Protein AF-A0A7K8MU14-F1 (afdb_monomer)

Secondary structure (DSSP, 8-state):
-EEEEEP-TTHHHHHHHHHHHHHHH-TT--GGGEEEEES---SS-TTSTT-HHHHHHHHTT---------------PPPPP-

Solvent-accessible surface area (backbone atoms only — not comparable to full-atom values): 5441 Å² total; per-residue (Å²): 130,52,78,47,73,43,61,52,75,82,50,35,63,56,48,48,59,46,49,63,53,53,55,73,73,36,90,86,68,59,73,92,61,44,49,76,47,62,73,63,74,56,99,60,58,58,85,40,89,74,14,42,68,29,57,40,33,62,69,62,66,55,72,87,77,82,78,76,78,81,79,89,75,85,78,80,80,76,85,81,90,130

Mean predicted aligned error: 11.37 Å

Sequence (82 aa):
RFTLGLSGGSMVELLARELPAALKAAPGAEPSRWLVAFCDERLVPAEHPESTYGAYRVRNGAAPGHRERGSRRGVTSGRVPQ

pLDDT: mean 80.91, std 21.44, range [36.78, 97.62]

Nearest PDB structures (foldseek):
  3oc6-assembly1_A  TM=7.517E-01  e=3.646E-01  Mycolicibacterium smegmatis MC2 155
  1y89-assembly1_B  TM=6.074E-01  e=2.446E-01  Vibrio cholerae O1 biovar El Tor str. N16961
  3m21-assembly1_F  TM=3.323E-01  e=2.059E+00  Helicobacter pylori 26695

Structure (mmCIF, N/CA/C/O backbone):
data_AF-A0A7K8MU14-F1
#
_entry.id   AF-A0A7K8MU14-F1
#
loop_
_atom_site.group_PDB
_atom_site.id
_atom_site.type_symbol
_atom_site.label_atom_id
_atom_site.label_alt_id
_atom_site.label_comp_id
_atom_site.label_asym_id
_atom_site.label_entity_id
_atom_site.label_seq_id
_atom_site.pdbx_PDB_ins_code
_atom_site.Cartn_x
_atom_site.Cartn_y
_atom_site.Cartn_z
_atom_site.occupancy
_atom_site.B_iso_or_equiv
_atom_site.auth_seq_id
_atom_site.auth_comp_id
_atom_site.auth_asym_id
_atom_site.auth_atom_id
_atom_site.pdbx_PDB_model_num
ATOM 1 N N . ARG A 1 1 ? -15.668 6.328 7.776 1.00 85.25 1 ARG A N 1
ATOM 2 C CA . ARG A 1 1 ? -14.887 5.634 6.720 1.00 85.25 1 ARG A CA 1
ATOM 3 C C . ARG A 1 1 ? -13.491 6.233 6.729 1.00 85.25 1 ARG A C 1
ATOM 5 O O . ARG A 1 1 ? -13.408 7.450 6.676 1.00 85.25 1 ARG A O 1
ATOM 12 N N . PHE A 1 2 ? -12.449 5.415 6.858 1.00 94.56 2 PHE A N 1
ATOM 13 C CA . PHE A 1 2 ? -11.051 5.861 6.849 1.00 94.56 2 PHE A CA 1
ATOM 14 C C . PHE A 1 2 ? -10.417 5.522 5.494 1.00 94.56 2 PHE A C 1
ATOM 16 O O . PHE A 1 2 ? -10.715 4.459 4.942 1.00 94.56 2 PHE A O 1
ATOM 23 N N . THR A 1 3 ? -9.589 6.417 4.955 1.00 96.56 3 THR A N 1
ATOM 24 C CA . THR A 1 3 ? -8.928 6.245 3.653 1.00 96.56 3 THR A CA 1
ATOM 25 C C . THR A 1 3 ? -7.426 6.425 3.821 1.00 96.56 3 THR A C 1
ATOM 27 O O . THR A 1 3 ? -6.997 7.407 4.421 1.00 96.56 3 THR A O 1
ATOM 30 N N . LEU A 1 4 ? -6.643 5.497 3.276 1.00 95.44 4 LEU A N 1
ATOM 31 C CA . LEU A 1 4 ? -5.185 5.492 3.341 1.00 95.44 4 LEU A CA 1
ATOM 32 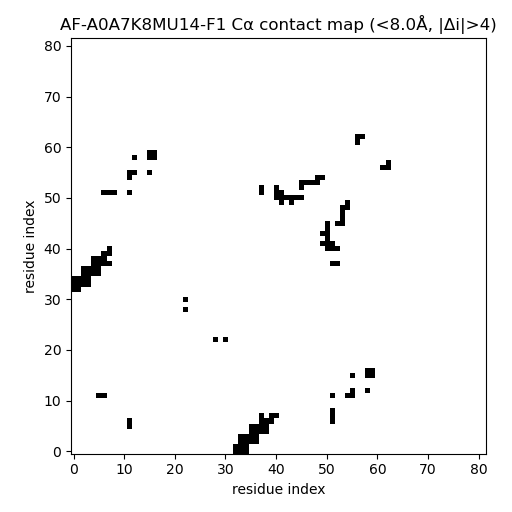C C . LEU A 1 4 ? -4.597 5.438 1.928 1.00 95.44 4 LEU A C 1
ATOM 34 O O . LEU A 1 4 ? -4.882 4.511 1.169 1.00 95.44 4 LEU A O 1
ATOM 38 N N . GLY A 1 5 ? -3.762 6.424 1.602 1.00 96.81 5 GLY A N 1
ATOM 39 C CA . GLY A 1 5 ? -2.898 6.404 0.425 1.00 96.81 5 GLY A CA 1
ATOM 40 C C . GLY A 1 5 ? -1.555 5.756 0.758 1.00 96.81 5 GLY A C 1
ATOM 41 O O . GLY A 1 5 ? -0.919 6.136 1.740 1.00 96.81 5 GLY A O 1
ATOM 42 N N . LEU A 1 6 ? -1.132 4.781 -0.041 1.00 96.62 6 LEU A N 1
ATOM 43 C CA . LEU A 1 6 ? 0.181 4.148 0.048 1.00 96.62 6 LEU A CA 1
ATOM 44 C C . LEU A 1 6 ? 1.100 4.715 -1.035 1.00 96.62 6 LEU A C 1
ATOM 46 O O . LEU A 1 6 ? 0.767 4.686 -2.219 1.00 96.62 6 LEU A O 1
ATOM 50 N N . SER A 1 7 ? 2.263 5.207 -0.626 1.00 95.38 7 SER A N 1
ATOM 51 C CA . SER A 1 7 ? 3.306 5.670 -1.544 1.00 95.38 7 SER A CA 1
ATOM 52 C C . SER A 1 7 ? 4.272 4.540 -1.904 1.00 95.38 7 SER A C 1
ATOM 54 O O . SER A 1 7 ? 4.472 3.610 -1.123 1.00 95.38 7 SER A O 1
ATOM 56 N N . GLY A 1 8 ? 4.905 4.644 -3.072 1.00 95.88 8 GLY A N 1
ATOM 57 C CA . GLY A 1 8 ? 5.981 3.745 -3.493 1.00 95.88 8 GLY A CA 1
ATOM 58 C C . GLY A 1 8 ? 7.357 4.081 -2.899 1.00 95.88 8 GLY A C 1
ATOM 59 O O . GLY A 1 8 ? 7.493 4.811 -1.913 1.00 95.88 8 GLY A O 1
ATOM 60 N N . GLY A 1 9 ? 8.405 3.538 -3.524 1.00 93.88 9 GLY A N 1
ATOM 61 C CA . GLY A 1 9 ? 9.803 3.834 -3.193 1.00 93.88 9 GLY A CA 1
ATOM 62 C C . GLY A 1 9 ? 10.226 3.383 -1.790 1.00 93.88 9 GLY A C 1
ATOM 63 O O . GLY A 1 9 ? 9.872 2.294 -1.337 1.00 93.88 9 GLY A O 1
ATOM 64 N N . SER A 1 10 ? 10.992 4.228 -1.090 1.00 93.50 10 SER A N 1
ATOM 65 C CA . SER A 1 10 ? 11.549 3.922 0.240 1.00 93.50 10 SER A CA 1
ATOM 66 C C . SER A 1 10 ? 10.486 3.681 1.317 1.00 93.50 10 SER A C 1
ATOM 68 O O . SER A 1 10 ? 10.757 3.012 2.313 1.00 93.50 10 SER A O 1
ATOM 70 N N . MET A 1 11 ? 9.261 4.176 1.115 1.00 95.44 11 MET A N 1
ATOM 71 C CA . MET A 1 11 ? 8.167 4.025 2.073 1.00 95.44 11 MET A CA 1
ATOM 72 C C . MET A 1 11 ? 7.584 2.605 2.097 1.00 95.44 11 MET A C 1
ATOM 74 O O . MET A 1 11 ? 7.006 2.190 3.104 1.00 95.44 11 MET A O 1
ATOM 78 N N . VAL A 1 12 ? 7.761 1.836 1.017 1.00 95.38 12 VAL A N 1
ATOM 79 C CA . VAL A 1 12 ? 7.209 0.479 0.895 1.00 95.38 12 VAL A CA 1
ATOM 80 C C . VAL A 1 12 ? 7.725 -0.425 2.009 1.00 95.38 12 VAL A C 1
ATOM 82 O O . VAL A 1 12 ? 6.943 -1.130 2.639 1.00 95.38 12 VAL A O 1
ATOM 85 N N . GLU A 1 13 ? 9.032 -0.400 2.273 1.00 92.62 13 GLU A N 1
ATOM 86 C CA . GLU A 1 13 ? 9.647 -1.264 3.282 1.00 92.62 13 GLU A CA 1
ATOM 87 C C . GLU A 1 13 ? 9.178 -0.919 4.696 1.00 92.62 13 GLU A C 1
ATOM 89 O O . GLU A 1 13 ? 8.789 -1.811 5.452 1.00 92.62 13 GLU A O 1
ATOM 94 N N . LEU A 1 14 ? 9.158 0.375 5.027 1.00 94.88 14 LEU A N 1
ATOM 95 C CA . LEU A 1 14 ? 8.694 0.847 6.326 1.00 94.88 14 LEU A CA 1
ATOM 96 C C . LEU A 1 14 ? 7.227 0.466 6.548 1.00 94.88 14 LEU A C 1
ATOM 98 O O . LEU A 1 14 ? 6.898 -0.164 7.548 1.00 94.88 14 LEU A O 1
ATOM 102 N N . LEU A 1 15 ? 6.339 0.798 5.608 1.00 95.19 15 LEU A N 1
ATOM 103 C CA . LEU A 1 15 ? 4.906 0.566 5.790 1.00 95.19 15 LEU A CA 1
ATOM 104 C C . LEU A 1 15 ? 4.529 -0.916 5.726 1.00 95.19 15 LEU A C 1
ATOM 106 O O . LEU A 1 15 ? 3.662 -1.334 6.489 1.00 95.19 15 LEU A O 1
ATOM 110 N N . ALA A 1 16 ? 5.168 -1.723 4.872 1.00 93.38 16 ALA A N 1
ATOM 111 C CA . ALA A 1 16 ? 4.914 -3.166 4.832 1.00 93.38 16 ALA A CA 1
ATOM 112 C C . ALA A 1 16 ? 5.275 -3.846 6.163 1.00 93.38 16 ALA A C 1
ATOM 114 O O . ALA A 1 16 ? 4.593 -4.773 6.592 1.00 93.38 16 ALA A O 1
ATOM 115 N N . ARG A 1 17 ? 6.317 -3.358 6.845 1.00 92.12 17 ARG A N 1
ATOM 116 C CA . ARG A 1 17 ? 6.739 -3.895 8.141 1.00 92.12 17 ARG A CA 1
ATOM 117 C C . ARG A 1 17 ? 5.899 -3.361 9.301 1.00 92.12 17 ARG A C 1
ATOM 119 O O . ARG A 1 17 ? 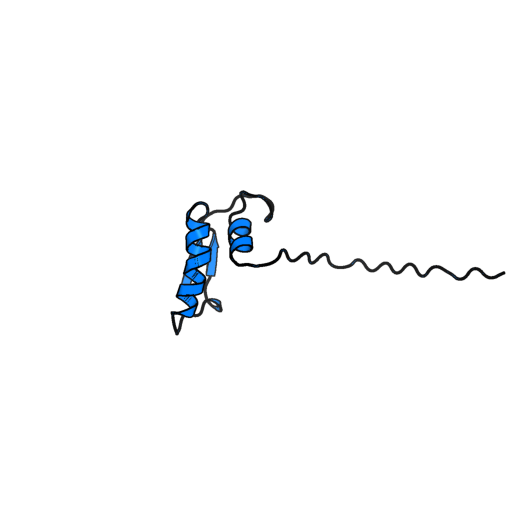5.390 -4.145 10.100 1.00 92.12 17 ARG A O 1
ATOM 126 N N . GLU A 1 18 ? 5.752 -2.043 9.401 1.00 94.38 18 GLU A N 1
ATOM 127 C CA . GLU A 1 18 ? 5.215 -1.401 10.606 1.00 94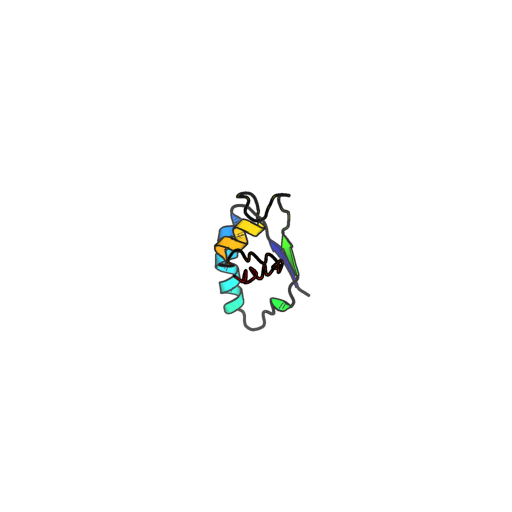.38 18 GLU A CA 1
ATOM 128 C C . GLU A 1 18 ? 3.683 -1.353 10.635 1.00 94.38 18 GLU A C 1
ATOM 130 O O . GLU A 1 18 ? 3.085 -1.480 11.704 1.00 94.38 18 GLU A O 1
ATOM 135 N N . LEU A 1 19 ? 3.010 -1.209 9.485 1.00 93.00 19 LEU A N 1
ATOM 136 C CA . LEU A 1 19 ? 1.551 -1.058 9.466 1.00 93.00 19 LEU A CA 1
ATOM 137 C C . LEU A 1 19 ? 0.822 -2.309 9.996 1.00 93.00 19 LEU A C 1
ATOM 139 O O . LEU A 1 19 ? -0.064 -2.149 10.837 1.00 93.00 19 LEU A O 1
ATOM 143 N N . PRO A 1 20 ? 1.184 -3.552 9.611 1.00 91.44 20 PRO A N 1
ATOM 144 C CA . PRO A 1 20 ? 0.571 -4.742 10.202 1.00 91.44 20 PRO A CA 1
ATOM 145 C C . PRO A 1 20 ? 0.794 -4.848 11.716 1.00 91.44 20 PRO A C 1
ATOM 147 O O . PRO A 1 20 ? -0.095 -5.313 12.430 1.00 91.44 20 PRO A O 1
ATOM 150 N N . ALA A 1 21 ? 1.960 -4.426 12.216 1.00 92.12 21 ALA A N 1
ATOM 151 C CA . ALA A 1 21 ? 2.261 -4.424 13.646 1.00 92.12 21 ALA A CA 1
ATOM 152 C C . ALA A 1 21 ? 1.410 -3.385 14.395 1.00 92.12 21 ALA A C 1
ATOM 154 O O . ALA A 1 21 ? 0.773 -3.719 15.395 1.00 92.12 21 ALA A O 1
ATOM 155 N N . ALA A 1 22 ? 1.316 -2.165 13.861 1.00 93.44 22 ALA A N 1
ATOM 156 C CA . ALA A 1 22 ? 0.483 -1.102 14.412 1.00 93.44 22 ALA A CA 1
ATOM 157 C C . ALA A 1 22 ? -1.003 -1.496 14.450 1.00 93.44 22 ALA A C 1
ATOM 159 O O . ALA A 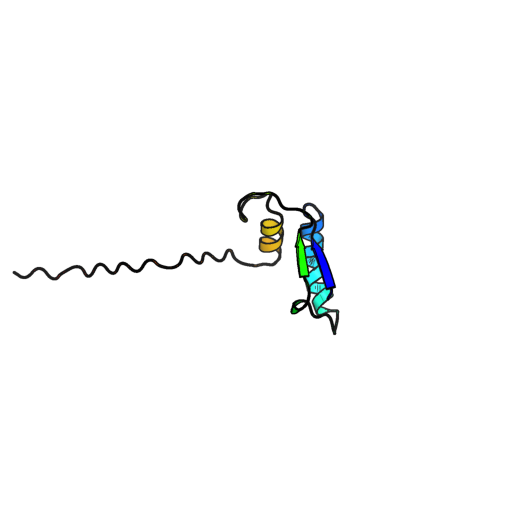1 22 ? -1.670 -1.282 15.459 1.00 93.44 22 ALA A O 1
ATOM 160 N N . LEU A 1 23 ? -1.512 -2.140 13.392 1.00 92.94 23 LEU A N 1
ATOM 161 C CA . LEU A 1 23 ? -2.896 -2.621 13.342 1.00 92.94 23 LEU A CA 1
ATOM 162 C C . LEU A 1 23 ? -3.184 -3.706 14.391 1.00 92.94 23 LEU A C 1
ATOM 164 O O . LEU A 1 23 ? -4.257 -3.697 14.985 1.00 92.94 23 LEU A O 1
ATOM 168 N N . LYS A 1 24 ? -2.233 -4.611 14.662 1.00 91.38 24 LYS A N 1
ATOM 169 C CA . LYS A 1 24 ? -2.368 -5.617 15.735 1.00 91.38 24 LYS A CA 1
ATOM 170 C C . LYS A 1 24 ? -2.376 -4.986 17.130 1.00 91.38 24 LYS A C 1
ATOM 172 O O . LYS A 1 24 ? -3.038 -5.506 18.021 1.00 91.38 24 LYS A O 1
ATOM 177 N N . ALA A 1 25 ? -1.642 -3.890 17.316 1.00 93.81 25 ALA A N 1
ATOM 178 C CA . ALA A 1 25 ? -1.531 -3.182 18.590 1.00 93.81 25 ALA A CA 1
ATOM 179 C C . ALA A 1 25 ? -2.672 -2.177 18.849 1.00 93.81 25 ALA A C 1
ATOM 181 O O . ALA A 1 25 ? -2.747 -1.622 19.943 1.00 93.81 25 ALA A O 1
ATOM 182 N N . ALA A 1 26 ? -3.550 -1.935 17.870 1.00 91.81 26 ALA A N 1
ATOM 183 C CA . ALA A 1 26 ? -4.624 -0.947 17.944 1.00 91.81 26 ALA A CA 1
ATOM 184 C C . ALA A 1 26 ? -6.007 -1.615 18.117 1.00 91.81 26 ALA A C 1
ATOM 186 O O . ALA A 1 26 ? -6.716 -1.826 17.127 1.00 91.81 26 ALA A O 1
ATOM 187 N N . PRO A 1 27 ? -6.433 -1.947 19.353 1.00 86.44 27 PRO A N 1
ATOM 188 C CA . PRO A 1 27 ? -7.774 -2.472 19.596 1.00 86.44 27 PRO A CA 1
ATOM 189 C C . PRO A 1 27 ? -8.831 -1.449 19.151 1.00 86.44 27 PRO A C 1
ATOM 191 O O . PRO A 1 27 ? -8.816 -0.296 19.576 1.00 86.44 27 PRO A O 1
ATOM 194 N N . GLY A 1 28 ? -9.735 -1.873 18.264 1.00 88.81 28 GLY A N 1
ATOM 195 C CA . GLY A 1 28 ? -10.760 -1.018 17.651 1.00 88.81 28 GLY A CA 1
ATOM 196 C C . GLY A 1 28 ? -10.412 -0.496 16.253 1.00 88.81 28 GLY A C 1
ATOM 197 O O . GLY A 1 28 ? -11.257 0.130 15.611 1.00 88.81 28 GLY A O 1
ATOM 198 N N . ALA A 1 29 ? -9.206 -0.766 15.739 1.00 90.25 29 ALA A N 1
ATOM 199 C CA . ALA A 1 29 ? -8.941 -0.593 14.318 1.00 90.25 29 ALA A CA 1
ATOM 200 C C . ALA A 1 29 ? -9.751 -1.622 13.512 1.00 90.25 29 ALA A C 1
ATO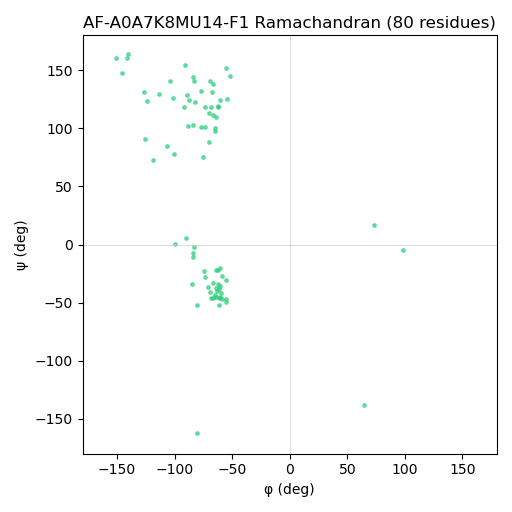M 202 O O . ALA A 1 29 ? -9.711 -2.817 13.784 1.00 90.25 29 ALA A O 1
ATOM 203 N N . GLU A 1 30 ? -10.443 -1.153 12.471 1.00 93.12 30 GLU A N 1
ATOM 204 C CA . GLU A 1 30 ? -11.273 -1.978 11.583 1.00 93.12 30 GLU A CA 1
ATOM 205 C C . GLU A 1 30 ? -10.747 -1.908 10.134 1.00 93.12 30 GLU A C 1
ATOM 207 O O . GLU A 1 30 ? -11.373 -1.252 9.291 1.00 93.12 30 GLU A O 1
ATOM 212 N N . PRO A 1 31 ? -9.596 -2.538 9.799 1.00 91.69 31 PRO A N 1
ATOM 213 C CA . PRO A 1 31 ? -8.976 -2.426 8.472 1.00 91.69 31 PRO A CA 1
ATOM 214 C C . PRO A 1 31 ? -9.881 -2.895 7.331 1.00 91.69 31 PRO A C 1
A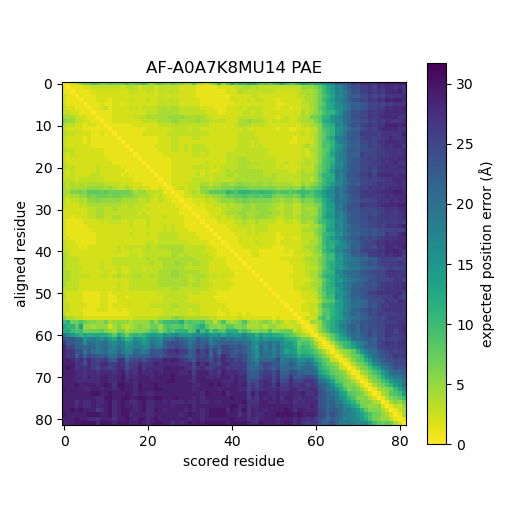TOM 216 O O . PRO A 1 31 ? -9.787 -2.396 6.214 1.00 91.69 31 PRO A O 1
ATOM 219 N N . SER A 1 32 ? -10.807 -3.813 7.616 1.00 92.25 32 SER A N 1
ATOM 220 C CA . SER A 1 32 ? -11.833 -4.283 6.677 1.00 92.25 32 SER A CA 1
ATOM 221 C C . SER A 1 32 ? -12.772 -3.170 6.190 1.00 92.25 32 SER A C 1
ATOM 223 O O . SER A 1 32 ? -13.411 -3.316 5.151 1.00 92.25 32 SER A O 1
ATOM 225 N N . ARG A 1 33 ? -12.861 -2.050 6.922 1.00 94.31 33 ARG A N 1
ATOM 226 C CA . ARG A 1 33 ? -13.678 -0.871 6.583 1.00 94.31 33 ARG A CA 1
ATOM 227 C C . ARG A 1 33 ? -12.865 0.260 5.954 1.00 94.31 33 ARG A C 1
ATOM 229 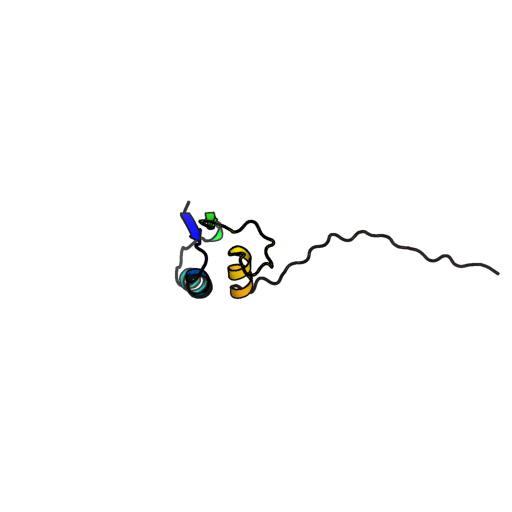O O . ARG A 1 33 ? -13.419 1.336 5.693 1.00 94.31 33 ARG A O 1
ATOM 236 N N . TRP A 1 34 ? -11.560 0.067 5.778 1.00 94.88 34 TRP A N 1
ATOM 237 C CA . TRP A 1 34 ? -10.680 1.079 5.210 1.00 94.88 34 TRP A CA 1
ATOM 238 C C . TRP A 1 34 ? -10.737 1.025 3.688 1.00 94.88 34 TRP A C 1
ATOM 240 O O . TRP A 1 34 ? -10.829 -0.043 3.087 1.00 94.88 34 TRP A O 1
ATOM 250 N N . LEU A 1 35 ? -10.657 2.194 3.056 1.00 96.06 35 LEU A N 1
ATOM 251 C CA . LEU A 1 35 ? -10.281 2.276 1.651 1.00 96.06 35 LEU A CA 1
ATOM 252 C C . LEU A 1 35 ? -8.765 2.450 1.592 1.00 96.06 35 LEU A C 1
ATOM 254 O O . LEU A 1 35 ? -8.249 3.452 2.080 1.00 96.06 35 LEU A O 1
ATOM 258 N N . VAL A 1 36 ? -8.067 1.501 0.981 1.00 94.81 36 VAL A N 1
ATOM 259 C CA . VAL A 1 36 ? -6.625 1.599 0.745 1.00 94.81 36 VAL A CA 1
ATOM 260 C C . VAL A 1 36 ? -6.387 1.690 -0.755 1.00 94.81 36 VAL A C 1
ATOM 262 O O . VAL A 1 36 ? -6.934 0.890 -1.515 1.00 94.81 36 VAL A O 1
ATOM 265 N N . ALA A 1 37 ? -5.599 2.672 -1.175 1.00 96.12 37 ALA A N 1
ATOM 266 C CA . ALA A 1 37 ? -5.217 2.882 -2.567 1.00 96.12 37 ALA A CA 1
ATOM 267 C C . ALA A 1 37 ? -3.755 3.325 -2.646 1.00 96.12 37 ALA A C 1
ATOM 269 O O . ALA A 1 37 ? -3.204 3.817 -1.663 1.00 96.12 37 ALA A O 1
ATOM 270 N N . PHE A 1 38 ? -3.131 3.175 -3.811 1.00 96.81 38 PHE A N 1
ATOM 271 C CA . PHE A 1 38 ? -1.826 3.781 -4.058 1.00 96.81 38 PHE A CA 1
ATOM 272 C C . PHE A 1 38 ? -1.998 5.239 -4.476 1.00 96.81 38 PHE A C 1
ATOM 274 O O . PHE A 1 38 ? -2.932 5.563 -5.211 1.00 96.81 38 PHE A O 1
ATOM 281 N N . CYS A 1 39 ? -1.114 6.111 -3.993 1.00 96.75 39 CYS A N 1
ATOM 282 C CA . CYS A 1 39 ? -1.087 7.518 -4.401 1.00 96.75 39 CYS A CA 1
ATOM 283 C C . CYS A 1 39 ? -0.816 7.648 -5.908 1.00 96.75 39 CYS A C 1
ATOM 285 O O . CYS A 1 39 ? -1.415 8.479 -6.586 1.00 96.75 39 CYS A O 1
ATOM 287 N N . ASP A 1 40 ? 0.058 6.784 -6.415 1.00 96.19 40 ASP A N 1
ATOM 288 C CA . ASP A 1 40 ? 0.378 6.571 -7.817 1.00 96.19 40 ASP A CA 1
ATOM 289 C C . ASP A 1 40 ? 0.822 5.112 -8.018 1.00 96.19 40 ASP A C 1
ATOM 291 O O . ASP A 1 40 ? 1.204 4.426 -7.071 1.00 96.19 40 ASP A O 1
ATOM 295 N N . GLU A 1 41 ? 0.765 4.618 -9.250 1.00 97.25 41 GLU A N 1
ATOM 296 C CA . GLU A 1 41 ? 1.273 3.294 -9.614 1.00 97.25 41 GLU A CA 1
ATOM 297 C C . GLU A 1 41 ? 1.839 3.347 -11.036 1.00 97.25 41 GLU A C 1
ATOM 299 O O . GLU A 1 41 ? 1.365 4.105 -11.888 1.00 97.25 41 GLU A O 1
ATOM 304 N N . ARG A 1 42 ? 2.876 2.552 -11.300 1.00 97.50 42 ARG A N 1
ATOM 305 C CA . ARG A 1 42 ? 3.433 2.375 -12.639 1.00 97.50 42 ARG A CA 1
ATOM 306 C C . ARG A 1 42 ? 2.522 1.441 -13.431 1.00 97.50 42 ARG A C 1
ATOM 308 O O . ARG A 1 42 ? 2.155 0.368 -12.963 1.00 97.50 42 ARG A O 1
ATOM 315 N N . LEU A 1 43 ? 2.178 1.828 -14.659 1.00 97.62 43 LEU A N 1
ATOM 316 C CA . LEU A 1 43 ? 1.375 0.994 -15.554 1.00 97.62 43 LEU A CA 1
ATOM 317 C C . LEU A 1 43 ? 2.229 -0.142 -16.141 1.00 97.62 43 LEU A C 1
ATOM 319 O O . LEU A 1 43 ? 2.663 -0.093 -17.289 1.00 97.62 43 LEU A O 1
ATOM 323 N N . VAL A 1 44 ? 2.496 -1.151 -15.319 1.00 97.38 44 VAL A N 1
ATOM 324 C CA . VAL A 1 44 ? 3.302 -2.339 -15.625 1.00 97.38 44 VAL A CA 1
ATOM 325 C C . VAL A 1 44 ? 2.658 -3.577 -14.982 1.00 97.38 44 VAL A C 1
ATOM 327 O O . VAL A 1 44 ? 1.811 -3.434 -14.096 1.00 97.38 44 VAL A O 1
ATOM 330 N N . PRO A 1 45 ? 3.023 -4.806 -15.393 1.00 97.25 45 PRO A N 1
ATOM 331 C CA . PRO A 1 45 ? 2.589 -6.018 -14.697 1.00 97.25 45 PRO A CA 1
ATOM 332 C C . PRO A 1 45 ? 2.960 -6.008 -13.205 1.00 97.25 45 PRO A C 1
ATOM 334 O O . PRO A 1 45 ? 3.972 -5.429 -12.816 1.00 97.25 45 PRO A O 1
ATOM 337 N N . ALA A 1 46 ? 2.184 -6.699 -12.368 1.00 95.12 46 ALA A N 1
ATOM 338 C CA . ALA A 1 46 ? 2.379 -6.725 -10.912 1.00 95.12 46 ALA A CA 1
ATOM 339 C C . ALA A 1 46 ? 3.707 -7.369 -10.470 1.00 95.12 46 ALA A C 1
ATOM 341 O O . ALA A 1 46 ? 4.172 -7.153 -9.353 1.00 95.12 46 ALA A O 1
ATOM 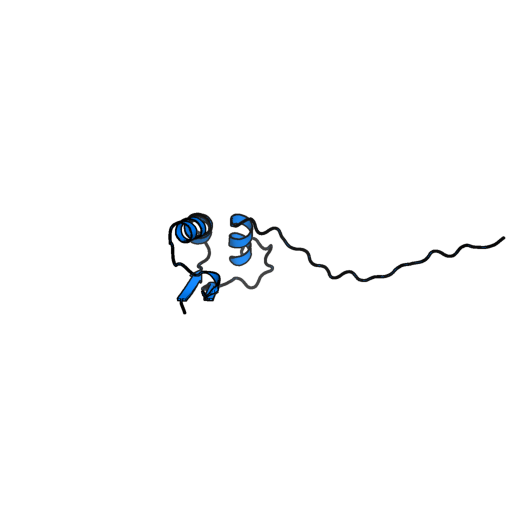342 N N . GLU A 1 47 ? 4.296 -8.207 -11.316 1.00 95.56 47 GLU A N 1
ATOM 343 C CA . GLU A 1 47 ? 5.586 -8.866 -11.102 1.00 95.56 47 GLU A CA 1
ATOM 344 C C . GLU A 1 47 ? 6.764 -7.975 -11.514 1.00 95.56 47 GLU A C 1
ATOM 346 O O . GLU A 1 47 ? 7.915 -8.301 -11.226 1.00 95.56 47 GLU A O 1
ATOM 351 N N . HIS A 1 48 ? 6.495 -6.859 -12.196 1.00 97.06 48 HIS A N 1
ATOM 352 C CA . HIS A 1 48 ? 7.533 -5.945 -12.642 1.00 97.06 48 HIS A CA 1
ATOM 353 C C . HIS A 1 48 ? 8.214 -5.272 -11.431 1.00 97.06 48 HIS A C 1
ATOM 355 O O . HIS A 1 48 ? 7.508 -4.838 -10.518 1.00 97.06 48 HIS A O 1
ATOM 361 N N . PRO A 1 49 ? 9.555 -5.112 -11.419 1.00 94.50 49 PRO A N 1
ATOM 362 C CA . PRO A 1 49 ? 10.287 -4.511 -10.294 1.00 94.50 49 PRO A CA 1
ATOM 363 C C . PRO A 1 49 ? 9.805 -3.111 -9.884 1.00 94.50 49 PRO A C 1
ATOM 365 O O . PRO A 1 49 ? 9.858 -2.758 -8.712 1.00 94.50 49 PRO A O 1
ATOM 368 N N . GLU A 1 50 ? 9.292 -2.343 -10.846 1.00 95.62 50 GLU A N 1
ATOM 369 C CA . GLU A 1 50 ? 8.750 -0.991 -10.633 1.00 95.62 50 GLU A CA 1
ATOM 370 C C . GLU A 1 50 ? 7.287 -0.963 -10.145 1.00 95.62 50 GLU A C 1
ATOM 372 O O . GLU A 1 50 ? 6.740 0.118 -9.930 1.00 95.62 50 GLU A O 1
ATOM 377 N N . SER A 1 51 ? 6.620 -2.116 -9.993 1.00 97.25 51 SER A N 1
ATOM 378 C CA . SER A 1 51 ? 5.252 -2.160 -9.462 1.00 97.25 51 SER A CA 1
ATOM 379 C C . SER A 1 51 ? 5.259 -1.900 -7.956 1.00 97.25 51 SER A C 1
ATOM 381 O O . SER A 1 51 ? 5.788 -2.701 -7.176 1.00 97.25 51 SER A O 1
ATOM 383 N N . THR A 1 52 ? 4.606 -0.820 -7.524 1.00 97.12 52 THR A N 1
ATOM 384 C CA . THR A 1 52 ? 4.444 -0.517 -6.092 1.00 97.12 52 THR A CA 1
ATOM 385 C C . THR A 1 52 ? 3.595 -1.594 -5.415 1.00 97.12 52 THR A C 1
ATOM 387 O O . THR A 1 52 ? 3.967 -2.117 -4.361 1.00 97.12 52 THR A O 1
ATOM 390 N N . TYR A 1 53 ? 2.508 -2.014 -6.063 1.00 96.06 53 TYR A N 1
ATOM 391 C CA . TYR A 1 53 ? 1.686 -3.147 -5.655 1.00 96.06 53 TYR A CA 1
ATOM 392 C C . TYR A 1 53 ? 2.513 -4.427 -5.505 1.00 96.06 53 TYR A C 1
ATOM 394 O O . TYR A 1 53 ? 2.443 -5.090 -4.465 1.00 96.06 53 TYR A O 1
ATOM 402 N N . GLY A 1 54 ? 3.328 -4.752 -6.513 1.00 96.06 54 GLY A N 1
ATOM 403 C CA . GLY A 1 54 ? 4.238 -5.894 -6.480 1.00 96.06 54 GLY A CA 1
ATOM 404 C C . GLY A 1 54 ? 5.176 -5.847 -5.277 1.00 96.06 54 GLY A C 1
ATOM 405 O O . GLY A 1 54 ? 5.288 -6.825 -4.530 1.00 96.06 54 GLY A O 1
ATOM 406 N N . ALA A 1 55 ? 5.777 -4.683 -5.031 1.00 95.31 55 ALA A N 1
ATOM 407 C CA . ALA A 1 55 ? 6.715 -4.466 -3.939 1.00 95.31 55 ALA A CA 1
ATOM 408 C C . ALA A 1 55 ? 6.075 -4.656 -2.548 1.00 95.31 55 ALA A C 1
ATOM 410 O O . ALA A 1 55 ? 6.707 -5.266 -1.675 1.00 95.31 55 ALA A O 1
ATOM 411 N N . TYR A 1 56 ? 4.832 -4.200 -2.347 1.00 95.31 56 TYR A N 1
ATOM 412 C CA . TYR A 1 56 ? 4.064 -4.462 -1.122 1.00 95.31 56 TYR A CA 1
ATOM 413 C C . TYR A 1 56 ? 3.649 -5.934 -0.993 1.00 95.31 56 TYR A C 1
ATOM 415 O O . TYR A 1 56 ? 3.724 -6.500 0.099 1.00 95.31 56 TYR A O 1
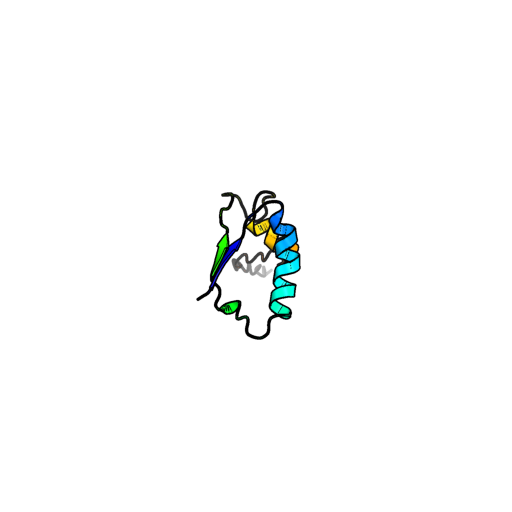ATOM 423 N N . ARG A 1 57 ? 3.228 -6.576 -2.090 1.00 90.25 57 ARG A N 1
ATOM 424 C CA . ARG A 1 57 ? 2.754 -7.971 -2.096 1.00 90.25 57 ARG A CA 1
ATOM 425 C C . ARG A 1 57 ? 3.841 -8.952 -1.649 1.00 90.25 57 ARG A C 1
ATOM 427 O O . ARG A 1 57 ? 3.576 -9.799 -0.797 1.00 90.25 57 ARG A O 1
ATOM 434 N N . VAL A 1 58 ? 5.059 -8.798 -2.179 1.00 82.12 58 VAL A N 1
ATOM 435 C CA . VAL A 1 58 ? 6.222 -9.630 -1.818 1.00 82.12 58 VAL A CA 1
ATOM 436 C C . VAL A 1 58 ? 6.551 -9.501 -0.329 1.00 82.12 58 VAL A C 1
ATOM 438 O O . VAL A 1 58 ? 6.747 -10.505 0.350 1.00 82.12 58 VAL A O 1
ATOM 441 N N . ARG A 1 59 ? 6.563 -8.271 0.198 1.00 81.50 59 ARG A N 1
ATOM 442 C CA . ARG A 1 59 ? 6.946 -7.989 1.593 1.00 81.50 59 ARG A CA 1
ATOM 443 C C . ARG A 1 59 ? 5.887 -8.409 2.611 1.00 81.50 59 ARG A C 1
ATOM 445 O O . ARG A 1 59 ? 6.237 -8.777 3.724 1.00 81.50 59 ARG A O 1
ATOM 452 N N . ASN A 1 60 ? 4.615 -8.413 2.215 1.00 72.31 60 ASN A N 1
ATOM 453 C CA . ASN A 1 60 ? 3.504 -8.856 3.059 1.00 72.31 60 ASN A CA 1
ATOM 454 C C . ASN A 1 60 ? 3.196 -10.363 2.932 1.00 72.31 60 ASN A C 1
ATOM 456 O O . ASN A 1 60 ? 2.219 -10.833 3.513 1.00 72.31 60 ASN A O 1
ATOM 460 N N . GLY A 1 61 ? 3.999 -11.132 2.181 1.00 62.56 61 GLY A N 1
ATOM 461 C CA . GLY A 1 61 ? 3.875 -12.594 2.098 1.00 62.56 61 GLY A CA 1
ATOM 462 C C . GLY A 1 61 ? 2.680 -13.106 1.286 1.00 62.56 61 GLY A C 1
ATOM 463 O O . GLY A 1 61 ? 2.315 -14.276 1.400 1.00 62.56 61 GLY A O 1
ATOM 464 N N . ALA A 1 62 ? 2.058 -12.269 0.452 1.00 55.53 62 ALA A N 1
ATOM 465 C CA . ALA A 1 62 ? 1.009 -12.727 -0.452 1.00 55.53 62 ALA A CA 1
ATOM 466 C C . ALA A 1 62 ? 1.654 -13.449 -1.646 1.00 55.53 62 ALA A C 1
ATOM 468 O O . ALA A 1 62 ? 2.174 -12.822 -2.568 1.00 55.53 62 ALA A O 1
ATOM 469 N N . ALA A 1 63 ? 1.639 -14.784 -1.616 1.00 43.88 63 ALA A N 1
ATOM 470 C CA . ALA A 1 63 ? 2.108 -15.616 -2.719 1.00 43.88 63 ALA A CA 1
ATOM 471 C C . ALA A 1 63 ? 1.436 -15.206 -4.049 1.00 43.88 63 ALA A C 1
ATOM 473 O O . ALA A 1 63 ? 0.253 -14.839 -4.050 1.00 43.88 63 ALA A O 1
ATOM 474 N N . PRO A 1 64 ? 2.140 -15.271 -5.194 1.00 49.06 64 PRO A N 1
ATOM 475 C CA . PRO A 1 64 ? 1.534 -15.010 -6.489 1.00 49.06 64 PRO A CA 1
ATOM 476 C C . PRO A 1 64 ? 0.479 -16.081 -6.785 1.00 49.06 64 PRO A C 1
ATOM 478 O O . PRO A 1 64 ? 0.780 -17.205 -7.174 1.00 49.06 64 PRO A O 1
ATOM 481 N N . GLY A 1 65 ? -0.788 -15.735 -6.563 1.00 47.31 65 GLY A N 1
ATOM 482 C CA . GLY A 1 65 ? -1.921 -16.569 -6.925 1.00 47.31 65 GLY A CA 1
ATOM 483 C C . GLY A 1 65 ? -2.089 -16.618 -8.440 1.00 47.31 65 GLY A C 1
ATOM 484 O O . GLY A 1 65 ? -2.866 -15.847 -8.996 1.00 47.31 65 GLY A O 1
ATOM 485 N N . HIS A 1 66 ? -1.415 -17.555 -9.106 1.00 44.06 66 HIS A N 1
ATOM 486 C CA . HIS A 1 66 ? -1.859 -18.038 -10.411 1.00 44.06 66 HIS A CA 1
ATOM 487 C C . HIS A 1 66 ? -3.206 -18.754 -10.218 1.00 44.06 66 HIS A C 1
ATOM 489 O O . HIS A 1 66 ? -3.262 -19.920 -9.835 1.00 44.06 66 HIS A O 1
ATOM 495 N N . ARG A 1 67 ? -4.320 -18.063 -10.475 1.00 44.19 67 ARG A N 1
ATOM 496 C CA . ARG A 1 67 ? -5.578 -18.727 -10.850 1.00 44.19 67 ARG A CA 1
ATOM 497 C C . ARG A 1 67 ? -5.738 -18.638 -12.362 1.00 44.19 67 ARG A C 1
ATOM 499 O O . ARG A 1 67 ? -6.536 -17.849 -12.862 1.00 44.19 67 ARG A O 1
ATOM 506 N N . GLU A 1 68 ? -5.012 -19.484 -13.086 1.00 36.78 68 GLU A N 1
ATOM 507 C CA . GLU A 1 68 ? -5.463 -19.891 -14.415 1.00 36.78 68 GLU A CA 1
ATOM 508 C C . GLU A 1 68 ? -6.684 -20.799 -14.235 1.00 36.78 68 GLU A C 1
ATOM 510 O O . GLU A 1 68 ? -6.618 -21.881 -13.651 1.00 36.78 68 GLU A O 1
ATOM 515 N N . ARG A 1 69 ? -7.846 -20.317 -14.682 1.00 42.66 69 ARG A N 1
ATOM 516 C CA . ARG A 1 69 ? -9.055 -21.134 -14.784 1.00 42.66 69 ARG A CA 1
ATOM 517 C C . ARG A 1 69 ? -8.778 -22.264 -15.772 1.00 42.66 69 ARG A C 1
ATOM 519 O O . ARG A 1 69 ? -8.525 -22.011 -16.944 1.00 42.66 69 ARG A O 1
ATOM 526 N N . GLY A 1 70 ? -8.856 -23.498 -15.280 1.00 39.53 70 GLY A N 1
ATOM 527 C CA . GLY A 1 70 ? -8.669 -24.703 -16.072 1.00 39.53 70 GLY A CA 1
ATOM 528 C C . GLY A 1 70 ? -9.585 -24.752 -17.294 1.00 39.53 70 GLY A C 1
ATOM 529 O O . GLY A 1 70 ? -10.809 -24.701 -17.177 1.00 39.53 70 GLY A O 1
ATOM 530 N N . SER A 1 71 ? -8.975 -24.927 -18.464 1.00 42.56 71 SER A N 1
ATOM 531 C CA . SER A 1 71 ? -9.658 -25.459 -19.637 1.00 42.56 71 SER A CA 1
ATOM 532 C C . SER A 1 71 ? -9.626 -26.981 -19.541 1.00 42.56 71 SER A C 1
ATOM 534 O O . SER A 1 71 ? -8.600 -27.624 -19.762 1.00 42.56 71 SER A O 1
ATOM 536 N N . ARG A 1 72 ? -10.759 -27.568 -19.148 1.00 52.75 72 ARG A N 1
ATOM 537 C CA . ARG A 1 72 ? -10.991 -29.008 -19.252 1.00 52.75 72 ARG A CA 1
ATOM 538 C C . ARG A 1 72 ? -10.989 -29.386 -20.735 1.00 52.75 72 ARG A C 1
ATOM 540 O O . ARG A 1 72 ? -11.954 -29.105 -21.437 1.00 52.75 72 ARG A O 1
ATOM 547 N N . ARG A 1 73 ? -9.959 -30.095 -21.191 1.00 44.41 73 ARG A N 1
ATOM 548 C CA . ARG A 1 73 ? -10.085 -31.021 -22.324 1.00 44.41 73 ARG A CA 1
ATOM 549 C C . ARG A 1 73 ? -9.575 -32.386 -21.892 1.00 44.41 73 ARG A C 1
ATOM 551 O O . ARG A 1 73 ? -8.389 -32.678 -21.971 1.00 44.41 73 ARG A O 1
ATOM 558 N N . GLY A 1 74 ? -10.502 -33.197 -21.386 1.00 39.75 74 GLY A N 1
ATOM 559 C CA . GLY A 1 74 ? -10.302 -34.633 -21.286 1.00 39.75 74 GLY A CA 1
ATOM 560 C C . GLY A 1 74 ? -10.229 -35.204 -22.697 1.00 39.75 74 GLY A C 1
ATOM 561 O O . GLY A 1 74 ? -11.217 -35.180 -23.424 1.00 39.75 74 GLY A O 1
ATOM 562 N N . VAL A 1 75 ? -9.052 -35.681 -23.086 1.00 47.12 75 VAL A N 1
ATOM 563 C CA . VAL A 1 75 ? -8.901 -36.620 -24.195 1.00 47.12 75 VAL A CA 1
ATOM 564 C C . VAL A 1 75 ? -9.040 -38.005 -23.580 1.00 47.12 75 VAL A C 1
ATOM 566 O O . VAL A 1 75 ? -8.126 -38.502 -22.927 1.00 47.12 75 VAL A O 1
ATOM 569 N N . THR A 1 76 ? -10.207 -38.620 -23.740 1.00 45.72 76 THR A N 1
ATOM 570 C CA . THR A 1 76 ? -10.351 -40.064 -23.552 1.00 45.72 76 THR A CA 1
ATOM 571 C C . THR A 1 76 ? -9.708 -40.734 -24.758 1.00 45.72 76 THR A C 1
ATOM 573 O O . THR A 1 76 ? -10.289 -40.751 -25.842 1.00 45.72 76 THR A O 1
ATOM 576 N N . SER A 1 77 ? -8.484 -41.231 -24.586 1.00 52.47 77 SER A N 1
ATOM 577 C CA . SER A 1 77 ? -7.845 -42.103 -25.570 1.00 52.47 77 SER A CA 1
ATOM 578 C C . SER A 1 77 ? -8.670 -43.383 -25.705 1.00 52.47 77 SER A C 1
ATOM 580 O O . SER A 1 77 ? -8.918 -44.084 -24.721 1.00 52.47 77 SER A O 1
ATOM 582 N N . GLY A 1 78 ? -9.162 -43.618 -26.919 1.00 41.97 78 GLY A N 1
ATOM 583 C CA . GLY A 1 78 ? -10.000 -44.747 -27.284 1.00 41.97 78 GLY A CA 1
ATOM 584 C C . GLY A 1 78 ? -9.231 -46.063 -27.263 1.00 41.97 78 GLY A C 1
ATOM 585 O O . GLY A 1 78 ? -8.083 -46.160 -27.689 1.00 41.97 78 GLY A O 1
ATOM 586 N N . ARG A 1 79 ? -9.914 -47.097 -26.780 1.00 48.53 79 ARG A N 1
ATOM 587 C CA . ARG A 1 79 ? -9.535 -48.498 -26.931 1.00 48.53 79 ARG A CA 1
ATOM 588 C C . ARG A 1 79 ? -9.696 -48.866 -28.410 1.00 48.53 79 ARG A C 1
ATOM 590 O O . ARG A 1 79 ? -10.805 -48.785 -28.931 1.00 48.53 79 ARG A O 1
ATOM 597 N N . VAL A 1 80 ? -8.611 -49.248 -29.077 1.00 48.81 80 VAL A N 1
ATOM 598 C CA . VAL A 1 80 ? -8.658 -49.858 -30.414 1.00 48.81 80 VAL A CA 1
ATOM 599 C C . VAL A 1 80 ? -8.957 -51.348 -30.223 1.00 48.81 80 VAL A C 1
ATOM 601 O O . VAL A 1 80 ? -8.215 -51.995 -29.483 1.00 48.81 80 VAL A O 1
ATOM 604 N N . PRO A 1 81 ? -10.026 -51.914 -30.808 1.00 47.06 81 PRO A N 1
ATOM 605 C CA . PRO A 1 81 ? -10.182 -53.356 -30.867 1.00 47.06 81 PRO A CA 1
ATOM 606 C C . PRO A 1 81 ? -9.475 -53.882 -32.120 1.00 47.06 81 PRO A C 1
ATOM 608 O O . PRO A 1 81 ? -9.780 -53.411 -33.214 1.00 47.06 81 PRO A O 1
ATOM 611 N N . GLN A 1 82 ? -8.551 -54.827 -31.943 1.00 43.88 82 GLN A N 1
ATOM 612 C CA . GLN A 1 82 ? -8.452 -56.124 -32.635 1.00 43.88 82 GLN A CA 1
ATOM 613 C C . GLN A 1 82 ? -7.471 -57.000 -31.854 1.00 43.88 82 GLN A C 1
ATOM 615 O O . GLN A 1 82 ? -6.397 -56.478 -31.481 1.00 43.88 82 GLN A O 1
#

Foldseek 3Di:
DAEDEDEADPRLLVCLPVVVVVQVVDPPDDVVPYHYDYPDADPDDLCDPRGRNVSSCVSNVPPPDPPPPDDDDDDPDDDDDD

InterPro domains:
  IPR006148 Glucosamine/galactosamine-6-phosphate isomerase [PF01182] (1-57)
  IPR037171 NagB/RpiA transferase-like [SSF100950] (1-57)
  IPR039104 6-phosphogluconolactonase [PTHR11054] (1-56)

Organism: NCBI:txid449384

Radius of gyration: 21.09 Å; Cα contacts (8 Å, |Δi|>4): 68; chains: 1; bounding box: 26×64×52 Å